Protein AF-A0A534CYU9-F1 (afdb_monomer_lite)

Secondary structure (DSSP, 8-state):
-------------SHHHHHHHHHHHHHHHHHHHHHHHHHHHHHHHHHHHHHHHHHHHHHHHHSPPEETTEE---HHHHHHHHHHHHHHHHHHHTS--TT--HHHHHHHHHHHHHHHHHHHIIIII--

pLDDT: mean 85.48, std 16.48, range [41.5, 98.81]

Foldseek 3Di:
DDDDDDDDPDDDDDPVVVVVVVVVVVVVVVVVVVVVVVVVVVLLVVLLVLLVVLVVVCVVLVAADADPNDGDLDPVSLVVSVVCLVVSVVSLVPRDNPPPDPVSVVSSVVSVVVSVVSVCCSPPVSD

Structure (mmCIF, N/CA/C/O backbone):
data_AF-A0A534CYU9-F1
#
_entry.id   AF-A0A534CYU9-F1
#
loop_
_atom_site.group_PDB
_atom_site.id
_atom_site.type_symbol
_atom_site.label_atom_id
_atom_site.label_alt_id
_atom_site.label_comp_id
_atom_site.label_asym_id
_atom_site.label_entity_id
_atom_site.label_seq_id
_atom_site.pdbx_PDB_ins_code
_atom_site.Cartn_x
_atom_site.Cartn_y
_atom_site.Cartn_z
_atom_site.occupancy
_atom_site.B_iso_or_equiv
_atom_site.auth_seq_id
_atom_site.auth_comp_id
_atom_site.auth_asym_id
_atom_site.auth_atom_id
_atom_site.pdbx_PDB_model_num
ATOM 1 N N . MET A 1 1 ? -34.268 22.468 93.116 1.00 41.94 1 MET A N 1
ATOM 2 C CA . MET A 1 1 ? -34.500 21.593 91.949 1.00 41.94 1 MET A CA 1
ATOM 3 C C . MET A 1 1 ? -34.652 22.465 90.710 1.00 41.94 1 MET A C 1
ATOM 5 O O . MET A 1 1 ? -35.728 22.990 90.494 1.00 41.94 1 MET A O 1
ATOM 9 N N . HIS A 1 2 ? -33.583 22.695 89.948 1.00 41.50 2 HIS A N 1
ATOM 10 C CA . HIS A 1 2 ? -33.646 23.367 88.644 1.00 41.50 2 HIS A CA 1
ATOM 11 C C . HIS A 1 2 ? -32.638 22.670 87.728 1.00 41.50 2 HIS A C 1
ATOM 13 O O . HIS A 1 2 ? -31.436 22.769 87.954 1.00 41.50 2 HIS A O 1
ATOM 19 N N . ALA A 1 3 ? -33.130 21.910 86.750 1.00 44.09 3 ALA A N 1
ATOM 20 C CA . ALA A 1 3 ? -32.306 21.261 85.737 1.00 44.09 3 ALA A CA 1
ATOM 21 C C . ALA A 1 3 ? -32.478 22.014 84.412 1.00 44.09 3 ALA A C 1
ATOM 23 O O . ALA A 1 3 ? -33.581 22.114 83.878 1.00 44.09 3 ALA A O 1
ATOM 24 N N . SER A 1 4 ? -31.381 22.583 83.920 1.00 50.81 4 SER A N 1
ATOM 25 C CA . SER A 1 4 ? -31.314 23.372 82.691 1.00 50.81 4 SER A CA 1
ATOM 26 C C . SER A 1 4 ? -31.372 22.478 81.450 1.00 50.81 4 SER A C 1
ATOM 28 O O . SER A 1 4 ? -30.553 21.576 81.287 1.00 50.81 4 SER A O 1
ATOM 30 N N . VAL A 1 5 ? -32.296 22.768 80.534 1.00 53.94 5 VAL A N 1
ATOM 31 C CA . VAL A 1 5 ? -32.349 22.157 79.199 1.00 53.94 5 VAL A CA 1
ATOM 32 C C . VAL A 1 5 ? -31.321 22.853 78.305 1.00 53.94 5 VAL A C 1
ATOM 34 O O . VAL A 1 5 ? -31.506 24.000 77.905 1.00 53.94 5 VAL A O 1
ATOM 37 N N . ARG A 1 6 ? -30.213 22.171 77.997 1.00 56.16 6 ARG A N 1
ATOM 38 C CA . ARG A 1 6 ? -29.203 22.636 77.034 1.00 56.16 6 ARG A CA 1
ATOM 39 C C . ARG A 1 6 ? -29.492 22.004 75.671 1.00 56.16 6 ARG A C 1
ATOM 41 O O . ARG A 1 6 ? -29.200 20.833 75.452 1.00 56.16 6 ARG A O 1
ATOM 48 N N . VAL A 1 7 ? -30.085 22.785 74.769 1.00 53.47 7 VAL A N 1
ATOM 49 C CA . VAL A 1 7 ? -30.361 22.399 73.377 1.00 53.47 7 VAL A CA 1
ATOM 50 C C . VAL A 1 7 ? -29.041 22.233 72.619 1.00 53.47 7 VAL A C 1
ATOM 52 O O . VAL A 1 7 ? -28.266 23.175 72.463 1.00 53.47 7 VAL A O 1
ATOM 55 N N . LEU A 1 8 ? -28.787 21.007 72.169 1.00 46.91 8 LEU A N 1
ATOM 56 C CA . LEU A 1 8 ? -27.652 20.616 71.342 1.00 46.91 8 LEU A CA 1
ATOM 57 C C . LEU A 1 8 ? -27.981 20.940 69.872 1.00 46.91 8 LEU A C 1
ATOM 59 O O . L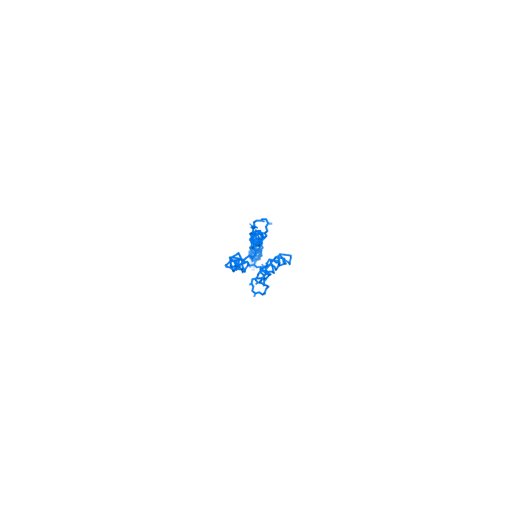EU A 1 8 ? -28.687 20.184 69.208 1.00 46.91 8 LEU A O 1
ATOM 63 N N . LEU A 1 9 ? -27.485 22.062 69.347 1.00 47.84 9 LEU A N 1
ATOM 64 C CA . LEU A 1 9 ? -27.477 22.315 67.902 1.00 47.84 9 LEU A CA 1
ATOM 65 C C . LEU A 1 9 ? -26.395 21.432 67.265 1.00 47.84 9 LEU A C 1
ATOM 67 O O . LEU A 1 9 ? -25.224 21.801 67.211 1.00 47.84 9 LEU A O 1
ATOM 71 N N . HIS A 1 10 ? -26.779 20.231 66.828 1.00 49.00 10 HIS A N 1
ATOM 72 C CA . HIS A 1 10 ? -25.910 19.362 66.041 1.00 49.00 10 HIS A CA 1
ATOM 73 C C . HIS A 1 10 ? -25.914 19.799 64.570 1.00 49.00 10 HIS A C 1
ATOM 75 O O . HIS A 1 10 ? -26.952 20.070 63.965 1.00 49.00 10 HIS A O 1
ATOM 81 N N . THR A 1 11 ? -24.717 19.882 64.010 1.00 54.53 11 THR A N 1
ATOM 82 C CA . THR A 1 11 ? -24.382 20.415 62.695 1.00 54.53 11 THR A CA 1
ATOM 83 C C . THR A 1 11 ? -24.796 19.447 61.575 1.00 54.53 11 THR A C 1
ATOM 85 O O . THR A 1 11 ? -24.372 18.295 61.531 1.00 54.53 11 THR A O 1
ATOM 88 N N . ARG A 1 12 ? -25.610 19.896 60.608 1.00 53.56 12 ARG A N 1
ATOM 89 C CA . ARG A 1 12 ? -25.855 19.172 59.342 1.00 53.56 12 ARG A CA 1
ATOM 90 C C . ARG A 1 12 ? -25.009 19.794 58.226 1.00 53.56 12 ARG A C 1
ATOM 92 O O . ARG A 1 12 ? -25.487 20.673 57.520 1.00 53.56 12 ARG A O 1
ATOM 99 N N . SER A 1 13 ? -23.759 19.361 58.043 1.00 56.19 13 SER A N 1
ATOM 100 C CA . SER A 1 13 ? -22.948 19.814 56.889 1.00 56.19 13 SER A CA 1
ATOM 101 C C . SER A 1 13 ? -21.894 18.824 56.363 1.00 56.19 13 SER A C 1
ATOM 103 O O . SER A 1 13 ? -21.006 19.224 55.616 1.00 56.19 13 SER A O 1
ATOM 105 N N . SER A 1 14 ? -21.976 17.526 56.680 1.00 55.44 14 SER A N 1
ATOM 106 C CA . SER A 1 14 ? -20.929 16.561 56.277 1.00 55.44 14 SER A CA 1
ATOM 107 C C . SER A 1 14 ? -21.219 15.789 54.970 1.00 55.44 14 SER A C 1
ATOM 109 O O . SER A 1 14 ? -20.306 15.392 54.247 1.00 55.44 14 SER A O 1
ATOM 111 N N . THR A 1 15 ? -22.486 15.619 54.582 1.00 53.38 15 THR A N 1
ATOM 112 C CA . THR A 1 15 ? -22.890 14.740 53.463 1.00 53.38 15 THR A CA 1
ATOM 113 C C . THR A 1 15 ? -22.649 15.312 52.056 1.00 53.38 15 THR A C 1
ATOM 115 O O . THR A 1 15 ? -22.425 14.542 51.122 1.00 53.38 15 THR A O 1
ATOM 118 N N . SER A 1 16 ? -22.618 16.638 51.871 1.00 57.06 16 SER A N 1
ATOM 119 C CA . SER A 1 16 ? -22.461 17.258 50.537 1.00 57.06 16 SER A CA 1
ATOM 120 C C . SER A 1 16 ? -21.034 17.164 49.973 1.00 57.06 16 SER A C 1
ATOM 122 O O . SER A 1 16 ? -20.842 17.088 48.759 1.00 57.06 16 SER A O 1
ATOM 124 N N . SER A 1 17 ? -20.022 17.115 50.845 1.00 60.16 17 SER A N 1
ATOM 125 C CA . SER A 1 17 ? -18.600 17.043 50.476 1.00 60.16 17 SER A CA 1
ATOM 126 C C . SER A 1 17 ? -18.232 15.699 49.836 1.00 60.16 17 SER A C 1
ATOM 128 O O . SER A 1 17 ? -17.525 15.659 48.828 1.00 60.16 17 SER A O 1
ATOM 130 N N . ILE A 1 18 ? -18.737 14.595 50.390 1.00 59.44 18 ILE A N 1
ATOM 131 C CA . ILE A 1 18 ? -18.389 13.234 49.957 1.00 59.44 18 ILE A CA 1
ATOM 132 C C . ILE A 1 18 ? -19.074 12.901 48.626 1.00 59.44 18 ILE A C 1
ATOM 134 O O . ILE A 1 18 ? -18.411 12.435 47.700 1.00 59.44 18 ILE A O 1
ATOM 138 N N . ALA A 1 19 ? -20.364 13.230 48.488 1.00 56.62 19 ALA A N 1
ATOM 139 C CA . ALA A 1 19 ? -21.109 13.049 47.241 1.00 56.62 19 ALA A CA 1
ATOM 140 C C . ALA A 1 19 ? -20.489 13.851 46.083 1.00 56.62 19 ALA A C 1
ATOM 142 O O . ALA A 1 19 ? -20.272 13.314 45.001 1.00 56.62 19 ALA A O 1
ATOM 143 N N . ARG A 1 20 ? -20.092 15.108 46.326 1.00 58.09 20 ARG A N 1
ATOM 144 C CA . ARG A 1 20 ? -19.431 15.960 45.325 1.00 58.09 20 ARG A CA 1
ATOM 145 C C . ARG A 1 20 ? -18.051 15.428 44.915 1.00 58.09 20 ARG A C 1
ATOM 147 O O . ARG A 1 20 ? -17.719 15.468 43.735 1.00 58.09 20 ARG A O 1
ATOM 154 N N . ARG A 1 21 ? -17.262 14.878 45.847 1.00 59.75 21 ARG A N 1
ATOM 155 C CA . ARG A 1 21 ? -15.963 14.237 45.545 1.00 59.75 21 ARG A CA 1
ATOM 156 C C . ARG A 1 21 ? -16.119 12.929 44.765 1.00 59.75 21 ARG A C 1
ATOM 158 O O . ARG A 1 21 ? -15.301 12.656 43.893 1.00 59.75 21 ARG A O 1
ATOM 165 N N . LEU A 1 22 ? -17.157 12.141 45.048 1.00 60.91 22 LEU A N 1
ATOM 166 C CA . LEU A 1 22 ? -17.463 10.904 44.320 1.00 60.91 22 LEU A CA 1
ATOM 167 C C . LEU A 1 22 ? -17.966 11.186 42.901 1.00 60.91 22 LEU A C 1
ATOM 169 O O . LEU A 1 22 ? -17.476 10.565 41.962 1.00 60.91 22 LEU A O 1
ATOM 173 N N . ILE A 1 23 ? -18.843 12.179 42.733 1.00 62.50 23 ILE A N 1
ATOM 174 C CA . ILE A 1 23 ? -19.322 12.634 41.421 1.00 62.50 23 ILE A CA 1
ATOM 175 C C . ILE A 1 23 ? -18.148 13.170 40.588 1.00 62.50 23 ILE A C 1
ATOM 177 O O . ILE A 1 23 ? -17.925 12.706 39.476 1.00 62.50 23 ILE A O 1
ATOM 181 N N . LEU A 1 24 ? -17.316 14.065 41.133 1.00 66.25 24 LEU A N 1
ATOM 182 C CA . LEU A 1 24 ? -16.150 14.596 40.408 1.00 66.25 24 LEU A CA 1
ATOM 183 C C . LEU A 1 24 ? -15.143 13.498 40.026 1.00 66.25 24 LEU A C 1
ATOM 185 O O . LEU A 1 24 ? -14.553 13.541 38.949 1.00 66.25 24 LEU A O 1
ATOM 189 N N . ARG A 1 25 ? -14.956 12.490 40.886 1.00 70.25 25 ARG A N 1
ATOM 190 C CA . ARG A 1 25 ? -14.061 11.357 40.622 1.00 70.25 25 ARG A CA 1
ATOM 191 C C . ARG A 1 25 ? -14.621 10.420 39.548 1.00 70.25 25 ARG A C 1
ATOM 193 O O . ARG A 1 25 ? -13.848 10.004 38.692 1.00 70.25 25 ARG A O 1
ATOM 200 N N . GLN A 1 26 ? -15.932 10.162 39.549 1.00 71.75 26 GLN A N 1
ATOM 201 C CA . GLN A 1 26 ? -16.620 9.395 38.503 1.00 71.75 26 GLN A CA 1
ATOM 202 C C . GLN A 1 26 ? -16.557 10.089 37.139 1.00 71.75 26 GLN A C 1
ATOM 204 O O . GLN A 1 26 ? -16.214 9.451 36.143 1.00 71.75 26 GLN A O 1
ATOM 209 N N . TRP A 1 27 ? -16.807 11.399 37.096 1.00 80.38 27 TRP A N 1
ATOM 210 C CA . TRP A 1 27 ? -16.695 12.192 35.871 1.00 80.38 27 TRP A CA 1
ATOM 211 C C . TRP A 1 27 ? -15.266 12.194 35.324 1.00 80.38 27 TRP A C 1
ATOM 213 O O . TRP A 1 27 ? -15.068 12.054 34.122 1.00 80.38 27 TRP A O 1
ATOM 223 N N . ARG A 1 28 ? -14.253 12.261 36.195 1.00 85.62 28 ARG A N 1
ATOM 224 C CA . ARG A 1 28 ? -12.846 12.232 35.776 1.00 85.62 28 ARG A CA 1
ATOM 225 C C . ARG A 1 28 ? -12.446 10.899 35.137 1.00 85.62 28 ARG A C 1
ATOM 227 O O . ARG A 1 28 ? -11.737 10.901 34.137 1.00 85.62 28 ARG A O 1
ATOM 234 N N . THR A 1 29 ? -12.909 9.771 35.677 1.00 83.94 29 THR A N 1
ATOM 235 C CA . THR A 1 29 ? -12.696 8.454 35.052 1.00 83.94 29 THR A CA 1
ATOM 236 C C . THR A 1 29 ? -13.437 8.319 33.727 1.00 83.94 29 THR A C 1
ATOM 238 O O . THR A 1 29 ? -12.842 7.855 32.762 1.00 83.94 29 THR A O 1
ATOM 241 N N . LEU A 1 30 ? -14.692 8.773 33.645 1.00 88.06 30 LEU A N 1
ATOM 242 C CA . LEU A 1 30 ? -15.467 8.730 32.402 1.00 88.06 30 LEU A CA 1
ATOM 243 C C . LEU A 1 30 ? -14.786 9.542 31.287 1.00 88.06 30 LEU A C 1
ATOM 245 O O . LEU A 1 30 ? -14.619 9.051 30.174 1.00 88.06 30 LEU A O 1
ATOM 249 N N . MET A 1 31 ? -14.332 10.757 31.608 1.00 92.19 31 MET A N 1
ATOM 250 C CA . MET A 1 31 ? -13.612 11.614 30.663 1.00 92.19 31 MET A CA 1
ATOM 251 C C . MET A 1 31 ? -12.276 11.002 30.217 1.00 92.19 31 MET A C 1
ATOM 253 O O . MET A 1 31 ? -11.902 11.164 29.061 1.00 92.19 31 MET A O 1
ATOM 257 N N . MET A 1 32 ? -11.581 10.255 31.086 1.00 92.19 32 MET A N 1
ATOM 258 C CA . MET A 1 32 ? -10.356 9.532 30.713 1.00 92.19 32 MET A CA 1
ATOM 259 C C . MET A 1 32 ? -10.634 8.450 29.659 1.00 92.19 32 MET A C 1
ATOM 261 O O . MET A 1 32 ? -9.941 8.392 28.647 1.00 92.19 32 MET A O 1
ATOM 265 N N . PHE A 1 33 ? -11.661 7.616 29.862 1.00 89.25 33 PHE A N 1
ATOM 266 C CA . PHE A 1 33 ? -12.031 6.580 28.889 1.00 89.25 33 PHE A CA 1
ATOM 267 C C . PHE A 1 33 ? -12.468 7.180 27.550 1.00 89.25 33 PHE A C 1
ATOM 269 O O . PHE A 1 33 ? -12.067 6.684 26.498 1.00 89.25 33 PHE A O 1
ATOM 276 N N . LEU A 1 34 ? -13.231 8.277 27.583 1.00 91.12 34 LEU A N 1
ATOM 277 C CA . LEU A 1 34 ? -13.643 8.984 26.373 1.00 91.12 34 LEU A CA 1
ATOM 278 C C . LEU A 1 34 ? -12.441 9.566 25.608 1.00 91.12 34 LEU A C 1
ATOM 280 O O . LEU A 1 34 ? -12.372 9.426 24.390 1.00 91.12 34 LEU A O 1
ATOM 284 N N . ALA A 1 35 ? -11.480 10.173 26.311 1.00 89.19 35 ALA A N 1
ATOM 285 C CA . ALA A 1 35 ? -10.277 10.735 25.696 1.00 89.19 35 ALA A CA 1
ATOM 286 C C . ALA A 1 35 ? -9.411 9.659 25.018 1.00 89.19 35 ALA A C 1
ATOM 288 O O . ALA A 1 35 ? -8.933 9.870 23.905 1.00 89.19 35 ALA A O 1
ATOM 289 N N . VAL A 1 36 ? -9.253 8.492 25.652 1.00 88.94 36 VAL A N 1
ATOM 290 C CA . VAL A 1 36 ? -8.518 7.356 25.071 1.00 88.94 36 VAL A CA 1
ATOM 291 C C . VAL A 1 36 ? -9.232 6.821 23.827 1.00 88.94 36 VAL A C 1
ATOM 293 O O . VAL A 1 36 ? -8.601 6.664 22.785 1.00 88.94 36 VAL A O 1
ATOM 296 N N . ALA A 1 37 ? -10.550 6.604 23.894 1.00 84.62 37 ALA A N 1
ATOM 297 C CA . ALA A 1 37 ? -11.331 6.142 22.745 1.00 84.62 37 ALA A CA 1
ATOM 298 C C . ALA A 1 37 ? -11.251 7.114 21.553 1.00 84.62 37 ALA A C 1
ATOM 300 O O . ALA A 1 37 ? -11.088 6.681 20.413 1.00 84.62 37 ALA A O 1
ATOM 301 N N . TYR A 1 38 ? -11.302 8.424 21.814 1.00 85.31 38 TYR A N 1
ATOM 302 C CA . TYR A 1 38 ? -11.139 9.446 20.781 1.00 85.31 38 TYR A CA 1
ATOM 303 C C . TYR A 1 38 ? -9.739 9.425 20.154 1.00 85.31 38 TYR A C 1
ATOM 305 O O . TYR A 1 38 ? -9.622 9.451 18.931 1.00 85.31 38 TYR A O 1
ATOM 313 N N . ALA A 1 39 ? -8.681 9.333 20.967 1.00 83.94 39 ALA A N 1
ATOM 314 C CA . ALA A 1 39 ? -7.309 9.260 20.467 1.00 83.94 39 ALA A CA 1
ATOM 315 C C . ALA A 1 39 ? -7.091 8.033 19.565 1.00 83.94 39 ALA A C 1
ATOM 317 O O . ALA A 1 39 ? -6.471 8.153 18.510 1.00 83.94 39 ALA A O 1
ATOM 318 N N . HIS A 1 40 ? -7.660 6.878 19.931 1.00 80.75 40 HIS A N 1
ATOM 319 C CA . HIS A 1 40 ? -7.626 5.682 19.087 1.00 80.75 40 HIS A CA 1
ATOM 320 C C . HIS A 1 40 ? -8.350 5.885 17.751 1.00 80.75 40 HIS A C 1
ATOM 322 O O . HIS A 1 40 ? -7.792 5.562 16.705 1.00 80.75 40 HIS A O 1
ATOM 328 N N . ALA A 1 41 ? -9.562 6.449 17.763 1.00 78.38 41 ALA A N 1
ATOM 329 C CA . ALA A 1 41 ? -10.315 6.705 16.536 1.00 78.38 41 ALA A CA 1
ATOM 330 C C . ALA A 1 41 ? -9.612 7.719 15.613 1.00 78.38 41 ALA A C 1
ATOM 332 O O . ALA A 1 41 ? -9.590 7.540 14.396 1.00 78.38 41 ALA A O 1
ATOM 333 N N . ALA A 1 42 ? -9.004 8.762 16.185 1.00 77.50 42 ALA A N 1
ATOM 334 C CA . ALA A 1 42 ? -8.238 9.752 15.435 1.00 77.50 42 ALA A CA 1
ATOM 335 C C . ALA A 1 42 ? -6.963 9.154 14.812 1.00 77.50 42 ALA A C 1
ATOM 337 O O . ALA A 1 42 ? -6.655 9.456 13.660 1.00 77.50 42 ALA A O 1
ATOM 338 N N . GLY A 1 43 ? -6.257 8.279 15.540 1.00 79.94 43 GLY A N 1
ATOM 339 C CA . GLY A 1 43 ? -5.109 7.534 15.013 1.00 79.94 43 GLY A CA 1
ATOM 340 C C . GLY A 1 43 ? -5.494 6.640 13.833 1.00 79.94 43 GLY A C 1
ATOM 341 O O . GLY A 1 43 ? -4.917 6.767 12.757 1.00 79.94 43 GLY A O 1
ATOM 342 N N . ALA A 1 44 ? -6.553 5.838 13.985 1.00 76.31 44 ALA A N 1
ATOM 343 C CA . ALA A 1 44 ? -7.061 4.984 12.909 1.00 76.31 44 ALA A CA 1
ATOM 344 C C . ALA A 1 44 ? -7.439 5.784 11.645 1.00 76.31 44 ALA A C 1
ATOM 346 O O . ALA A 1 44 ? -7.134 5.365 10.531 1.00 76.31 44 ALA A O 1
ATOM 347 N N . ALA A 1 45 ? -8.054 6.963 11.799 1.00 77.06 45 ALA A N 1
ATOM 348 C CA . ALA A 1 45 ? -8.380 7.832 10.667 1.00 77.06 45 ALA A CA 1
ATOM 349 C C . ALA A 1 45 ? -7.128 8.376 9.948 1.00 77.06 45 ALA A C 1
ATOM 351 O O . ALA A 1 45 ? -7.115 8.457 8.717 1.00 77.06 45 ALA A O 1
ATOM 352 N N . ASN A 1 46 ? -6.076 8.728 10.695 1.00 86.81 46 ASN A N 1
ATOM 353 C CA . ASN A 1 46 ? -4.802 9.174 10.126 1.00 86.81 46 ASN A CA 1
ATOM 354 C C . ASN A 1 46 ? -4.100 8.055 9.337 1.00 86.81 46 ASN A C 1
ATOM 356 O O . ASN A 1 46 ? -3.609 8.280 8.226 1.00 86.81 46 ASN A O 1
ATOM 360 N N . ASP A 1 47 ? -4.097 6.840 9.881 1.00 89.69 47 ASP A N 1
ATOM 361 C CA . ASP A 1 47 ? -3.441 5.694 9.251 1.00 89.69 47 ASP A CA 1
ATOM 362 C C . ASP A 1 47 ? -4.211 5.227 8.014 1.00 89.69 47 ASP A C 1
ATOM 364 O O . ASP A 1 47 ? -3.607 4.937 6.980 1.00 89.69 47 ASP A O 1
ATOM 368 N N . TYR A 1 48 ? -5.546 5.275 8.047 1.00 95.94 48 TYR A N 1
ATOM 369 C CA . TYR A 1 48 ? -6.357 5.006 6.862 1.00 95.94 48 TYR A CA 1
ATOM 370 C C . TYR A 1 48 ? -6.116 6.039 5.748 1.00 95.94 48 TYR A C 1
ATOM 372 O O . TYR A 1 48 ? -5.960 5.677 4.583 1.00 95.94 48 TYR A O 1
ATOM 380 N N . GLY A 1 49 ? -5.985 7.327 6.084 1.00 96.81 49 GLY A N 1
ATOM 381 C CA . GLY A 1 49 ? -5.572 8.344 5.110 1.00 96.81 49 GLY A CA 1
ATOM 382 C C . GLY A 1 49 ? -4.190 8.068 4.498 1.00 96.81 49 GLY A C 1
ATOM 383 O O . GLY A 1 49 ? -3.954 8.372 3.325 1.00 96.81 49 GLY A O 1
ATOM 384 N N . SER A 1 50 ? -3.287 7.454 5.263 1.00 97.69 50 SER A N 1
ATOM 385 C CA . SER A 1 50 ? -1.972 7.026 4.776 1.00 97.69 50 SER A CA 1
ATOM 386 C C . SER A 1 50 ? -2.065 5.813 3.845 1.00 97.69 50 SER A C 1
ATOM 388 O O . SER A 1 50 ? -1.372 5.799 2.827 1.00 97.69 50 SER A O 1
ATOM 390 N N . LEU A 1 51 ? -2.978 4.866 4.105 1.00 98.44 51 LEU A N 1
ATOM 391 C CA . LEU A 1 51 ? -3.289 3.780 3.166 1.00 98.44 51 LEU A CA 1
ATOM 392 C C . LEU A 1 51 ? -3.792 4.315 1.825 1.00 98.44 51 LEU A C 1
ATOM 394 O O . LEU A 1 51 ? -3.315 3.878 0.784 1.00 98.44 51 LEU A O 1
ATOM 398 N N . LEU A 1 52 ? -4.726 5.271 1.829 1.00 98.25 52 LEU A N 1
ATOM 399 C CA . LEU A 1 52 ? -5.271 5.827 0.584 1.00 98.25 52 LEU A CA 1
ATOM 400 C C . LEU A 1 52 ? -4.186 6.491 -0.270 1.00 98.25 52 LEU A C 1
ATOM 402 O O . LEU A 1 52 ? -4.172 6.339 -1.491 1.00 98.25 52 LEU A O 1
ATOM 406 N N . ARG A 1 53 ? -3.250 7.194 0.374 1.00 98.44 53 ARG A N 1
ATOM 407 C CA . ARG A 1 53 ? -2.096 7.789 -0.306 1.00 98.44 53 ARG A CA 1
ATOM 408 C C . ARG A 1 53 ? -1.169 6.716 -0.875 1.00 98.44 53 ARG A C 1
ATOM 410 O O . ARG A 1 53 ? -0.798 6.792 -2.041 1.00 98.44 53 ARG A O 1
ATOM 417 N N . LEU A 1 54 ? -0.853 5.693 -0.078 1.00 98.50 54 LEU A N 1
ATOM 418 C CA . LEU A 1 54 ? -0.052 4.552 -0.518 1.00 98.50 54 LEU A CA 1
ATOM 419 C C . LEU A 1 54 ? -0.696 3.848 -1.719 1.00 98.50 54 LEU A C 1
ATOM 421 O O . LEU A 1 54 ? 0.005 3.529 -2.670 1.00 98.50 54 LEU A O 1
ATOM 425 N N . ALA A 1 55 ? -2.015 3.652 -1.703 1.00 98.31 55 ALA A N 1
ATOM 426 C CA . ALA A 1 55 ? -2.759 3.040 -2.798 1.00 98.31 55 ALA A CA 1
ATOM 427 C C . ALA A 1 55 ? -2.678 3.873 -4.087 1.00 98.31 55 ALA A C 1
ATOM 429 O O . ALA A 1 55 ? -2.461 3.321 -5.161 1.00 98.31 55 ALA A O 1
ATOM 430 N N . GLN A 1 56 ? -2.807 5.200 -4.003 1.00 98.38 56 GLN A N 1
ATOM 431 C CA . GLN A 1 56 ? -2.664 6.085 -5.167 1.00 98.38 56 GLN A CA 1
ATOM 432 C C . GLN A 1 56 ? -1.261 6.010 -5.775 1.00 98.38 56 GLN A C 1
ATOM 434 O O . GLN A 1 56 ? -1.115 5.867 -6.988 1.00 98.38 56 GLN A O 1
ATOM 439 N N . GLU A 1 57 ? -0.232 6.069 -4.932 1.00 98.38 57 GLU A N 1
ATOM 440 C CA . GLU A 1 57 ? 1.159 5.937 -5.368 1.00 98.38 57 GLU A CA 1
ATOM 441 C C . GLU A 1 57 ? 1.438 4.544 -5.941 1.00 98.38 57 GLU A C 1
ATOM 443 O O . GLU A 1 57 ? 2.089 4.425 -6.977 1.00 98.38 57 GLU A O 1
ATOM 448 N N . TRP A 1 58 ? 0.875 3.500 -5.327 1.00 98.31 58 TRP A N 1
ATOM 449 C CA . TRP A 1 58 ? 0.951 2.130 -5.817 1.00 98.31 58 TRP A CA 1
ATOM 450 C C . TRP A 1 58 ? 0.332 1.991 -7.208 1.00 98.31 58 TRP A C 1
ATOM 452 O O . TRP A 1 58 ? 0.973 1.424 -8.079 1.00 98.31 58 TRP A O 1
ATOM 462 N N . ARG A 1 59 ? -0.848 2.565 -7.479 1.00 97.31 59 ARG A N 1
ATOM 463 C CA . ARG A 1 59 ? -1.461 2.504 -8.821 1.00 97.31 59 ARG A CA 1
ATOM 464 C C . ARG A 1 59 ? -0.656 3.239 -9.887 1.00 97.31 59 ARG A C 1
ATOM 466 O O . ARG A 1 59 ? -0.680 2.822 -11.038 1.00 97.31 59 ARG A O 1
ATOM 473 N N . ALA A 1 60 ? 0.062 4.301 -9.529 1.00 96.25 60 ALA A N 1
ATOM 474 C CA . ALA A 1 60 ? 0.997 4.945 -10.450 1.00 96.25 60 ALA A CA 1
ATOM 475 C C . ALA A 1 60 ? 2.253 4.086 -10.668 1.00 96.25 60 ALA A C 1
ATOM 477 O O . ALA A 1 60 ? 2.738 3.973 -11.792 1.00 96.25 60 ALA A O 1
ATOM 478 N N . PHE A 1 61 ? 2.766 3.467 -9.602 1.00 96.62 61 PHE A N 1
ATOM 479 C CA . PHE A 1 61 ? 3.939 2.605 -9.658 1.00 96.62 61 PHE A CA 1
ATOM 480 C C . PHE A 1 61 ? 3.675 1.280 -10.363 1.00 96.62 61 PHE A C 1
ATOM 482 O O . PHE A 1 61 ? 4.557 0.823 -11.066 1.00 96.62 61 PHE A O 1
ATOM 489 N N . GLU A 1 62 ? 2.526 0.640 -10.188 1.00 94.31 62 GLU A N 1
ATOM 490 C CA . GLU A 1 62 ? 2.230 -0.686 -10.738 1.00 94.31 62 GLU A CA 1
ATOM 491 C C . GLU A 1 62 ? 2.189 -0.658 -12.272 1.00 94.31 62 GLU A C 1
ATOM 493 O O . GLU A 1 62 ? 2.658 -1.599 -12.914 1.00 94.31 62 GLU A O 1
ATOM 498 N N . GLN A 1 63 ? 1.752 0.458 -12.872 1.00 92.06 63 GLN A N 1
ATOM 499 C CA . GLN A 1 63 ? 1.702 0.572 -14.326 1.00 92.06 63 GLN A CA 1
ATOM 500 C C . GLN A 1 63 ? 3.070 0.303 -14.975 1.00 92.06 63 GLN A C 1
ATOM 502 O O . GLN A 1 63 ? 4.107 0.801 -14.511 1.00 92.06 63 GLN A O 1
ATOM 507 N N . PRO A 1 64 ? 3.109 -0.497 -16.052 1.00 88.81 64 PRO A N 1
ATOM 508 C CA . PRO A 1 64 ? 4.342 -0.752 -16.774 1.00 88.81 64 PRO A CA 1
ATOM 509 C C . PRO A 1 64 ? 4.829 0.532 -17.450 1.00 88.81 64 PRO A C 1
ATOM 511 O O . PRO A 1 64 ? 4.039 1.371 -17.888 1.00 88.81 64 PRO A O 1
ATOM 514 N N . VAL A 1 65 ? 6.149 0.673 -17.564 1.00 88.12 65 VAL A N 1
ATOM 515 C CA . VAL A 1 65 ? 6.731 1.717 -18.413 1.00 88.12 65 VAL A CA 1
ATOM 516 C C . VAL A 1 65 ? 6.313 1.428 -19.853 1.00 88.12 65 VAL A C 1
ATOM 518 O O . VAL A 1 65 ? 6.354 0.284 -20.289 1.00 88.12 65 VAL A O 1
ATOM 521 N N . MET A 1 66 ? 5.892 2.450 -20.595 1.00 91.38 66 MET A N 1
ATOM 522 C CA . MET A 1 66 ? 5.535 2.291 -22.004 1.00 91.38 66 MET A CA 1
ATOM 523 C C . MET A 1 66 ? 6.762 2.528 -22.886 1.00 91.38 66 MET A C 1
ATOM 525 O O . MET A 1 66 ? 7.374 3.594 -22.828 1.00 91.38 66 MET A O 1
ATOM 529 N N . SER A 1 67 ? 7.082 1.566 -23.748 1.00 90.06 67 SER A N 1
ATOM 530 C CA . SER A 1 67 ? 8.117 1.659 -24.779 1.00 90.06 67 SER A CA 1
ATOM 531 C C . SER A 1 67 ? 7.479 1.404 -26.141 1.00 90.06 67 SER A C 1
ATOM 533 O O . SER A 1 67 ? 6.839 0.378 -26.349 1.00 90.06 67 SER A O 1
ATOM 535 N N . HIS A 1 68 ? 7.597 2.354 -27.075 1.00 90.50 68 HIS A N 1
ATOM 536 C CA . HIS A 1 68 ? 6.984 2.253 -28.411 1.00 90.50 68 HIS A CA 1
ATOM 537 C C . HIS A 1 68 ? 5.488 1.871 -28.374 1.00 90.50 68 HIS A C 1
ATOM 539 O O . HIS A 1 68 ? 5.038 0.981 -29.093 1.00 90.50 68 HIS A O 1
ATOM 545 N N . CYS A 1 69 ? 4.718 2.527 -27.497 1.00 92.38 69 CYS A N 1
ATOM 546 C CA . CYS A 1 69 ? 3.289 2.262 -27.272 1.00 92.38 69 CYS A CA 1
ATOM 547 C C . CYS A 1 69 ? 2.952 0.842 -26.769 1.00 92.38 69 CYS A C 1
ATOM 549 O O . CYS A 1 69 ? 1.786 0.459 -26.792 1.00 92.38 69 CYS A O 1
ATOM 551 N N . THR A 1 70 ? 3.942 0.085 -26.290 1.00 92.44 70 THR A N 1
ATOM 552 C CA . THR A 1 70 ? 3.767 -1.249 -25.704 1.00 92.44 70 THR A CA 1
ATOM 553 C C . THR A 1 70 ? 4.295 -1.254 -24.266 1.00 92.44 70 THR A C 1
ATOM 555 O O . THR A 1 70 ? 5.320 -0.622 -24.001 1.00 92.44 70 THR A O 1
ATOM 558 N N . PRO A 1 71 ? 3.633 -1.942 -23.322 1.00 91.81 71 PRO A N 1
ATOM 559 C CA . PRO A 1 71 ? 4.195 -2.198 -22.001 1.00 91.81 71 PRO A CA 1
ATOM 560 C C . PRO A 1 71 ? 5.583 -2.851 -22.068 1.00 91.81 71 PRO A C 1
ATOM 562 O O . PRO A 1 71 ? 5.758 -3.880 -22.720 1.00 91.81 71 PRO A O 1
ATOM 565 N N . ASP A 1 72 ? 6.562 -2.264 -21.386 1.00 92.88 72 ASP A N 1
ATOM 566 C CA . ASP A 1 72 ? 7.907 -2.812 -21.247 1.00 92.88 72 ASP A CA 1
ATOM 567 C C . ASP A 1 72 ? 7.975 -3.750 -20.036 1.00 92.88 72 ASP A C 1
ATOM 569 O O . ASP A 1 72 ? 8.087 -3.317 -18.885 1.00 92.88 72 ASP A O 1
ATOM 573 N N . TYR A 1 73 ? 7.897 -5.048 -20.323 1.00 91.12 73 TYR A N 1
ATOM 574 C CA . TYR A 1 73 ? 8.131 -6.133 -19.368 1.00 91.12 73 TYR A CA 1
ATOM 575 C C . TYR A 1 73 ? 9.542 -6.725 -19.491 1.00 91.12 73 TYR A C 1
ATOM 577 O O . TYR A 1 73 ? 9.809 -7.816 -19.001 1.00 91.12 73 TYR A O 1
ATOM 585 N N . GLY A 1 74 ? 10.472 -6.020 -20.142 1.00 91.31 74 GLY A N 1
ATOM 586 C CA . GLY A 1 74 ? 11.844 -6.479 -20.292 1.00 91.31 74 GLY A CA 1
ATOM 587 C C . GLY A 1 74 ? 12.556 -6.677 -18.951 1.00 91.31 74 GLY A C 1
ATOM 588 O O . GLY A 1 74 ? 12.212 -6.076 -17.932 1.00 91.31 74 GLY A O 1
ATOM 589 N N . VAL A 1 75 ? 13.618 -7.486 -18.972 1.00 91.94 75 VAL A N 1
ATOM 590 C CA . VAL A 1 75 ? 14.393 -7.878 -17.778 1.00 91.94 75 VAL A CA 1
ATOM 591 C C . VAL A 1 75 ? 14.809 -6.671 -16.932 1.00 91.94 75 VAL A C 1
ATOM 593 O O . VAL A 1 75 ? 14.670 -6.696 -15.714 1.00 91.94 75 VAL A O 1
ATOM 596 N N . THR A 1 76 ? 15.278 -5.592 -17.563 1.00 93.00 76 THR A N 1
ATOM 597 C CA . THR A 1 76 ? 15.686 -4.370 -16.853 1.00 93.00 76 THR A CA 1
ATOM 598 C C . THR A 1 76 ? 14.505 -3.661 -16.188 1.00 93.00 76 THR A C 1
ATOM 600 O O . THR A 1 76 ? 14.625 -3.230 -15.042 1.00 93.00 76 THR A O 1
ATOM 603 N N . ALA A 1 77 ? 13.360 -3.561 -16.870 1.00 92.50 77 ALA A N 1
ATOM 604 C CA . ALA A 1 77 ? 12.164 -2.926 -16.323 1.00 92.50 77 ALA A CA 1
ATOM 605 C C . ALA A 1 77 ? 11.602 -3.728 -15.138 1.00 92.50 77 ALA A C 1
ATOM 607 O O . ALA A 1 77 ? 11.267 -3.152 -14.102 1.00 92.50 77 ALA A O 1
ATOM 608 N N . MET A 1 78 ? 11.560 -5.058 -15.253 1.00 93.25 78 MET A N 1
ATOM 609 C CA . MET A 1 78 ? 11.102 -5.938 -14.175 1.00 93.25 78 MET A CA 1
ATOM 610 C C . MET A 1 78 ? 12.077 -5.974 -12.994 1.00 93.25 78 MET A C 1
ATOM 612 O O . MET A 1 78 ? 11.635 -5.913 -11.848 1.00 93.25 78 MET A O 1
ATOM 616 N N . ALA A 1 79 ? 13.392 -5.960 -13.233 1.00 9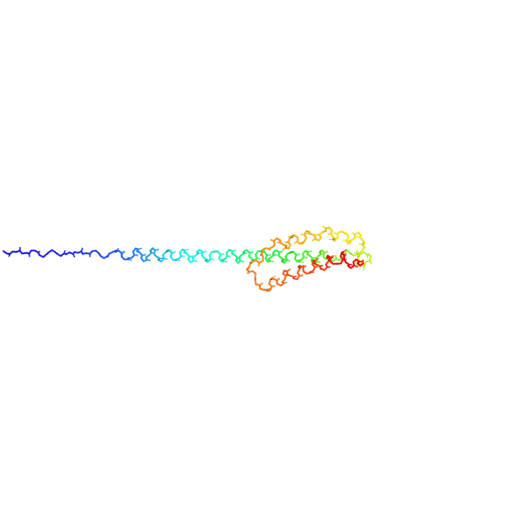3.81 79 ALA A N 1
ATOM 617 C CA . ALA A 1 79 ? 14.381 -5.838 -12.160 1.00 93.81 79 ALA A CA 1
ATOM 618 C C . ALA A 1 79 ? 14.179 -4.545 -11.349 1.00 93.81 79 ALA A C 1
ATOM 620 O O . ALA A 1 79 ? 14.123 -4.593 -10.121 1.00 93.81 79 ALA A O 1
ATOM 621 N N . ALA A 1 80 ? 13.949 -3.411 -12.021 1.00 94.62 80 ALA A N 1
ATOM 622 C CA . ALA A 1 80 ? 13.671 -2.140 -11.350 1.00 94.62 80 ALA A CA 1
ATOM 623 C C . ALA A 1 80 ? 12.370 -2.171 -10.517 1.00 94.62 80 ALA A C 1
ATOM 625 O O . ALA A 1 80 ? 12.313 -1.602 -9.420 1.00 94.62 80 ALA A O 1
ATOM 626 N N . LYS A 1 81 ? 11.321 -2.868 -10.992 1.00 95.25 81 LYS A N 1
ATOM 627 C CA . LYS A 1 81 ? 10.107 -3.116 -10.188 1.00 95.25 81 LYS A CA 1
ATOM 628 C C . LYS A 1 81 ? 10.439 -3.921 -8.931 1.00 95.25 81 LYS A C 1
ATOM 630 O O . LYS A 1 81 ? 9.995 -3.549 -7.845 1.00 95.25 81 LYS A O 1
ATOM 635 N N . GLY A 1 82 ? 11.234 -4.980 -9.076 1.00 95.75 82 GLY A N 1
ATOM 636 C CA . GLY A 1 82 ? 11.655 -5.839 -7.971 1.00 95.75 82 GLY A CA 1
ATOM 637 C C . GLY A 1 82 ? 12.467 -5.112 -6.903 1.00 95.75 82 GLY A C 1
ATOM 638 O O . GLY A 1 82 ? 12.232 -5.328 -5.719 1.00 95.75 82 GLY A O 1
ATOM 639 N N . GLU A 1 83 ? 13.348 -4.191 -7.292 1.00 97.38 83 GLU A N 1
ATOM 640 C CA . GLU A 1 83 ? 14.115 -3.366 -6.345 1.00 97.38 83 GLU A CA 1
ATOM 641 C C . GLU A 1 83 ? 13.223 -2.412 -5.533 1.00 97.38 83 GLU A C 1
ATOM 643 O O . GLU A 1 83 ? 13.514 -2.121 -4.373 1.00 97.38 83 GLU A O 1
ATOM 648 N N . THR A 1 84 ? 12.116 -1.948 -6.119 1.00 97.62 84 THR A N 1
ATOM 649 C CA . THR A 1 84 ? 11.235 -0.944 -5.498 1.00 97.62 84 THR A CA 1
ATOM 650 C C . THR A 1 84 ? 10.117 -1.567 -4.651 1.00 97.62 84 THR A C 1
ATOM 652 O O . THR A 1 84 ? 9.669 -0.972 -3.667 1.00 97.62 84 THR A O 1
ATOM 655 N N . LEU A 1 85 ? 9.652 -2.773 -4.999 1.00 98.19 85 LEU A N 1
ATOM 656 C CA . LEU A 1 85 ? 8.540 -3.452 -4.320 1.00 98.19 85 LEU A CA 1
ATOM 657 C C . LEU A 1 85 ? 8.716 -3.586 -2.786 1.00 98.19 85 LEU A C 1
ATOM 659 O O . LEU A 1 85 ? 7.746 -3.321 -2.064 1.00 98.19 85 LEU A O 1
ATOM 663 N N . PRO A 1 86 ? 9.905 -3.916 -2.237 1.00 98.44 86 PRO A N 1
ATOM 664 C CA . PRO A 1 86 ? 10.107 -3.997 -0.790 1.00 98.44 86 PRO A CA 1
ATOM 665 C C . PRO A 1 86 ? 9.780 -2.698 -0.045 1.00 98.44 86 PRO A C 1
ATOM 667 O O . PRO A 1 86 ? 9.238 -2.748 1.059 1.00 98.44 86 PRO A O 1
ATOM 670 N N . THR A 1 87 ? 10.042 -1.532 -0.645 1.00 98.44 87 THR A N 1
ATOM 671 C CA . THR A 1 87 ? 9.727 -0.231 -0.037 1.00 98.44 87 THR A CA 1
ATOM 672 C C . THR A 1 87 ? 8.220 -0.034 0.118 1.00 98.44 87 THR A C 1
ATOM 674 O O . THR A 1 87 ? 7.764 0.433 1.159 1.00 98.44 87 THR A O 1
ATOM 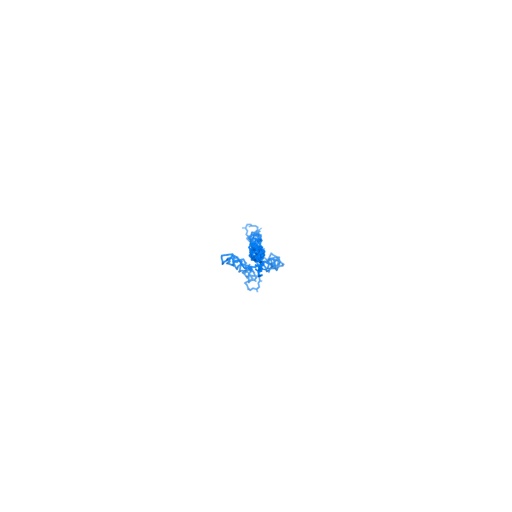677 N N . TYR A 1 88 ? 7.427 -0.423 -0.882 1.00 98.56 88 TYR A N 1
ATOM 678 C CA . TYR A 1 88 ? 5.967 -0.339 -0.805 1.00 98.56 88 TYR A CA 1
ATOM 679 C C . TYR A 1 88 ? 5.387 -1.286 0.251 1.00 98.56 88 TYR A C 1
ATOM 681 O O . TYR A 1 88 ? 4.527 -0.873 1.030 1.00 98.56 88 TYR A O 1
ATOM 689 N N . ARG A 1 89 ? 5.906 -2.518 0.337 1.00 98.50 89 ARG A N 1
ATOM 690 C CA . ARG A 1 89 ? 5.514 -3.478 1.381 1.00 98.50 89 ARG A CA 1
ATOM 691 C C . ARG A 1 89 ? 5.837 -2.960 2.778 1.00 98.50 89 ARG A C 1
ATOM 693 O O . ARG A 1 89 ? 4.985 -3.031 3.656 1.00 98.50 89 ARG A O 1
ATOM 700 N N . ALA A 1 90 ? 7.033 -2.406 2.982 1.00 98.50 90 ALA A N 1
ATOM 701 C CA . ALA A 1 90 ? 7.421 -1.830 4.268 1.00 98.50 90 ALA A CA 1
ATOM 702 C C . ALA A 1 90 ? 6.441 -0.730 4.703 1.00 98.50 90 ALA A C 1
ATOM 704 O O . ALA A 1 90 ? 5.878 -0.804 5.791 1.00 98.50 90 ALA A O 1
ATOM 705 N N . ARG A 1 91 ? 6.138 0.213 3.804 1.00 98.25 91 ARG A N 1
ATOM 706 C CA . ARG A 1 91 ? 5.171 1.292 4.059 1.00 98.25 91 ARG A CA 1
ATOM 707 C C . ARG A 1 91 ? 3.761 0.780 4.352 1.00 98.25 91 ARG A C 1
ATOM 709 O O . ARG A 1 91 ? 3.067 1.365 5.175 1.00 98.25 91 ARG A O 1
ATOM 716 N N . LEU A 1 92 ? 3.324 -0.297 3.693 1.00 98.44 92 LEU A N 1
ATOM 717 C CA . LEU A 1 92 ? 2.041 -0.934 3.994 1.00 98.44 92 LEU A CA 1
ATOM 718 C C . LEU A 1 92 ? 2.044 -1.543 5.404 1.00 98.44 92 LEU A C 1
ATOM 720 O O . LEU A 1 92 ? 1.083 -1.381 6.150 1.00 98.44 92 LEU A O 1
ATOM 724 N N . HIS A 1 93 ? 3.117 -2.234 5.789 1.00 97.00 93 HIS A N 1
ATOM 725 C CA . HIS A 1 93 ? 3.226 -2.898 7.092 1.00 97.00 93 HIS A CA 1
ATOM 726 C C . HIS A 1 93 ? 3.470 -1.943 8.271 1.00 97.00 93 HIS A C 1
ATOM 728 O O . HIS A 1 93 ? 3.254 -2.336 9.414 1.00 97.00 93 HIS A O 1
ATOM 734 N N . GLU A 1 94 ? 3.871 -0.697 8.013 1.00 96.50 94 GLU A N 1
ATOM 735 C CA . GLU A 1 94 ? 3.969 0.360 9.030 1.00 96.50 94 GLU A CA 1
ATOM 736 C C . GLU A 1 94 ? 2.601 0.867 9.518 1.00 96.50 94 GLU A C 1
ATOM 738 O O . GLU A 1 94 ? 2.522 1.462 10.592 1.00 96.50 94 GLU A O 1
ATOM 743 N N . LEU A 1 95 ? 1.523 0.640 8.758 1.00 95.94 95 LEU A N 1
ATOM 744 C CA . LEU A 1 95 ? 0.185 1.109 9.119 1.00 95.94 95 LEU A CA 1
ATOM 745 C C . LEU A 1 95 ? -0.393 0.312 10.296 1.00 95.94 95 LEU A C 1
ATOM 747 O O . LEU A 1 95 ? -0.513 -0.915 10.238 1.00 95.94 95 LEU A O 1
ATOM 751 N N . ASP A 1 96 ? -0.836 1.013 11.342 1.00 93.62 96 ASP A N 1
ATOM 752 C CA . ASP A 1 96 ? -1.556 0.394 12.450 1.00 93.62 96 ASP A CA 1
ATOM 753 C C . ASP A 1 96 ? -3.040 0.226 12.101 1.00 93.62 96 ASP A C 1
ATOM 755 O O . ASP A 1 96 ? -3.829 1.170 12.058 1.00 93.62 96 ASP A O 1
ATOM 759 N N . THR A 1 97 ? -3.433 -1.021 11.859 1.00 94.62 97 THR A N 1
ATOM 760 C CA . THR A 1 97 ? -4.802 -1.381 11.466 1.00 94.62 97 THR A CA 1
ATOM 761 C C . THR A 1 97 ? -5.727 -1.652 12.658 1.00 94.62 97 THR A C 1
ATOM 763 O O . THR A 1 97 ? -6.892 -2.026 12.486 1.00 94.62 97 THR A O 1
ATOM 766 N N . ARG A 1 98 ? -5.251 -1.483 13.900 1.00 90.94 98 ARG A N 1
ATOM 767 C CA . ARG A 1 98 ? -6.068 -1.726 15.097 1.00 90.94 98 ARG A CA 1
ATOM 768 C C . ARG A 1 98 ? -7.252 -0.762 15.152 1.00 90.94 98 ARG A C 1
ATOM 770 O O . ARG A 1 98 ? -7.107 0.451 15.066 1.00 90.94 98 ARG A O 1
ATOM 777 N N . GLY A 1 99 ? -8.443 -1.318 15.359 1.00 88.31 99 GLY A N 1
ATOM 778 C CA . GLY A 1 99 ? -9.678 -0.538 15.472 1.00 88.31 99 GLY A CA 1
ATOM 779 C C . GLY A 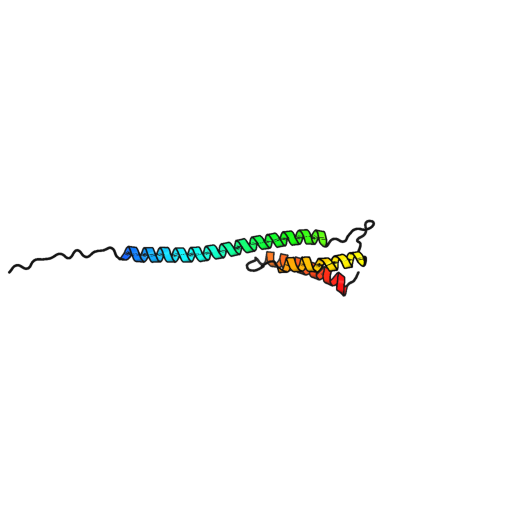1 99 ? -10.263 -0.072 14.137 1.00 88.31 99 GLY A C 1
ATOM 780 O O . GLY A 1 99 ? -11.289 0.606 14.143 1.00 88.31 99 GLY A O 1
ATOM 781 N N . TRP A 1 100 ? -9.666 -0.453 13.007 1.00 94.69 100 TRP A N 1
ATOM 782 C CA . TRP A 1 100 ? -10.245 -0.186 11.697 1.00 94.69 100 TRP A CA 1
ATOM 783 C C . TRP A 1 100 ? -11.577 -0.938 11.509 1.00 94.69 100 TRP A C 1
ATOM 785 O O . TRP A 1 100 ? -11.692 -2.107 11.896 1.00 94.69 100 TRP A O 1
ATOM 795 N N . PRO A 1 101 ? -12.592 -0.315 10.882 1.00 95.25 101 PRO A N 1
ATOM 796 C CA . PRO A 1 101 ? -13.768 -1.015 10.384 1.00 95.25 101 PRO A CA 1
ATOM 797 C C . PRO A 1 101 ? -13.395 -2.086 9.352 1.00 95.25 101 PRO A C 1
ATOM 799 O O . PRO A 1 101 ? -12.418 -1.944 8.617 1.00 95.25 101 PRO A O 1
ATOM 802 N N . ALA A 1 102 ? -14.235 -3.115 9.218 1.00 96.44 102 ALA A N 1
ATOM 803 C CA . ALA A 1 102 ? -13.995 -4.231 8.299 1.00 96.44 102 ALA A CA 1
ATOM 804 C C . ALA A 1 102 ? -13.716 -3.789 6.849 1.00 96.44 102 ALA A C 1
ATOM 806 O O . ALA A 1 102 ? -12.836 -4.351 6.210 1.00 96.44 102 ALA A O 1
ATOM 807 N N . ALA A 1 103 ? -14.411 -2.760 6.351 1.00 97.31 103 ALA A N 1
ATOM 808 C CA . ALA A 1 103 ? -14.184 -2.230 5.005 1.00 97.31 103 ALA A CA 1
ATOM 809 C C . ALA A 1 103 ? -12.742 -1.725 4.805 1.00 97.31 103 ALA A C 1
ATOM 811 O O . ALA A 1 103 ? -12.106 -2.073 3.821 1.00 97.31 103 ALA A O 1
ATOM 812 N N . GLN A 1 104 ? -12.183 -1.008 5.784 1.00 97.88 104 GLN A N 1
ATOM 813 C CA . GLN A 1 104 ? -10.812 -0.497 5.689 1.00 97.88 104 GLN A CA 1
ATOM 814 C C . GLN A 1 104 ? -9.780 -1.631 5.757 1.00 97.88 104 GLN A C 1
ATOM 816 O O . GLN A 1 104 ? -8.746 -1.581 5.096 1.00 97.88 104 GLN A O 1
ATOM 821 N N . ILE A 1 105 ? -10.062 -2.685 6.534 1.00 98.19 105 ILE A N 1
ATOM 822 C CA . ILE A 1 105 ? -9.232 -3.898 6.543 1.00 98.19 105 ILE A CA 1
ATOM 823 C C . ILE A 1 105 ? -9.257 -4.585 5.174 1.00 98.19 105 ILE A C 1
ATOM 825 O O . ILE A 1 105 ? -8.223 -5.069 4.719 1.00 98.19 105 ILE A O 1
ATOM 829 N N . VAL A 1 106 ? -10.413 -4.626 4.506 1.00 98.50 106 VAL A N 1
ATOM 830 C CA . VAL A 1 106 ? -10.515 -5.159 3.140 1.00 98.50 106 VAL A CA 1
ATOM 831 C C . VAL A 1 106 ? -9.658 -4.336 2.179 1.00 98.50 106 VAL A C 1
ATOM 833 O O . VAL A 1 106 ? -8.890 -4.928 1.425 1.00 98.50 106 VAL A O 1
ATOM 836 N N . ASP A 1 107 ? -9.706 -3.006 2.256 1.00 98.50 107 ASP A N 1
ATOM 837 C CA . ASP A 1 107 ? -8.881 -2.132 1.412 1.00 98.50 107 ASP A CA 1
ATOM 838 C C . ASP A 1 107 ? -7.378 -2.359 1.645 1.00 98.50 107 ASP A C 1
ATOM 840 O O . ASP A 1 107 ? -6.608 -2.469 0.692 1.00 98.50 107 ASP A O 1
ATOM 844 N N . TYR A 1 108 ? -6.953 -2.518 2.904 1.00 98.56 108 TYR A N 1
ATOM 845 C CA . TYR A 1 108 ? -5.573 -2.885 3.241 1.00 98.56 108 TYR A CA 1
ATOM 846 C C . TYR A 1 108 ? -5.154 -4.198 2.571 1.00 98.56 108 TYR A C 1
ATOM 848 O O . TYR A 1 108 ? -4.103 -4.279 1.934 1.00 98.56 108 TYR A O 1
ATOM 856 N N . ARG A 1 109 ? -5.987 -5.239 2.711 1.00 98.62 109 ARG A N 1
ATOM 857 C CA . ARG A 1 109 ? -5.697 -6.577 2.174 1.00 98.62 109 ARG A CA 1
ATOM 858 C C . ARG A 1 109 ? -5.725 -6.611 0.654 1.00 98.62 109 ARG A C 1
ATOM 860 O O . ARG A 1 109 ? -4.988 -7.395 0.068 1.00 98.62 109 ARG A O 1
ATOM 867 N N . LEU A 1 110 ? -6.531 -5.765 0.019 1.00 98.69 110 LEU A N 1
ATOM 868 C CA . LEU A 1 110 ? -6.525 -5.611 -1.430 1.00 98.69 110 LEU A CA 1
ATOM 869 C C . LEU A 1 110 ? -5.158 -5.114 -1.915 1.00 98.69 110 LEU A C 1
ATOM 871 O O . LEU A 1 110 ? -4.558 -5.739 -2.784 1.00 98.69 110 LEU A O 1
ATOM 875 N N . ILE A 1 111 ? -4.634 -4.050 -1.304 1.00 98.62 111 ILE A N 1
ATOM 876 C CA . ILE A 1 111 ? -3.316 -3.507 -1.654 1.00 98.62 111 ILE A CA 1
ATOM 877 C C . ILE A 1 111 ? -2.199 -4.522 -1.368 1.00 98.62 111 ILE A C 1
ATOM 879 O O . ILE A 1 111 ? -1.302 -4.706 -2.189 1.00 98.62 111 ILE A O 1
ATOM 883 N N . GLU A 1 112 ? -2.275 -5.243 -0.248 1.00 98.75 112 GLU A N 1
ATOM 884 C CA . GLU A 1 112 ? -1.339 -6.333 0.056 1.00 98.75 112 GLU A CA 1
ATOM 885 C C . GLU A 1 112 ? -1.369 -7.440 -1.014 1.00 98.75 112 GLU A C 1
ATOM 887 O O . GLU A 1 112 ? -0.322 -7.928 -1.445 1.00 98.75 112 GLU A O 1
ATOM 892 N N . ALA A 1 113 ? -2.562 -7.829 -1.471 1.00 98.81 113 ALA A N 1
ATOM 893 C CA . ALA A 1 113 ? -2.735 -8.843 -2.505 1.00 98.81 113 ALA A CA 1
ATOM 894 C C . ALA A 1 113 ? -2.175 -8.391 -3.861 1.00 98.81 113 ALA A C 1
ATOM 896 O O . ALA A 1 113 ? -1.542 -9.193 -4.544 1.00 98.81 113 ALA A O 1
ATOM 897 N N . GLU A 1 114 ? -2.341 -7.120 -4.231 1.00 98.44 114 GLU A N 1
ATOM 898 C CA . GLU A 1 114 ? -1.740 -6.550 -5.445 1.00 98.44 114 GLU A CA 1
ATOM 899 C C . GLU A 1 114 ? -0.202 -6.615 -5.390 1.00 98.44 114 GLU A C 1
ATOM 901 O O . GLU A 1 114 ? 0.437 -7.072 -6.339 1.00 98.44 114 GLU A O 1
ATOM 906 N N . MET A 1 115 ? 0.405 -6.259 -4.252 1.00 98.50 115 MET A N 1
ATOM 907 C CA . MET A 1 115 ? 1.859 -6.369 -4.054 1.00 98.50 115 MET A CA 1
ATOM 908 C C . MET A 1 115 ? 2.353 -7.819 -4.122 1.00 98.50 115 MET A C 1
ATOM 910 O O . MET A 1 115 ? 3.440 -8.087 -4.639 1.00 98.50 115 MET A O 1
ATOM 914 N N . ASN A 1 116 ? 1.559 -8.765 -3.614 1.00 98.44 116 ASN A N 1
ATOM 915 C CA . ASN A 1 116 ? 1.817 -10.199 -3.759 1.00 98.44 116 ASN A CA 1
ATOM 916 C C . ASN A 1 116 ? 1.690 -10.671 -5.212 1.00 98.44 116 ASN A C 1
ATOM 918 O O . ASN A 1 116 ? 2.463 -11.527 -5.631 1.00 98.44 116 ASN A O 1
ATOM 922 N N . GLY A 1 117 ? 0.770 -10.092 -5.984 1.00 97.25 117 GLY A N 1
ATOM 923 C CA . GLY A 1 117 ? 0.644 -10.345 -7.417 1.00 97.25 117 GLY A CA 1
ATOM 924 C C . GLY A 1 117 ? 1.905 -9.950 -8.183 1.00 97.25 117 GLY A C 1
ATOM 925 O O . GLY A 1 117 ? 2.440 -10.765 -8.929 1.00 97.25 117 GLY A O 1
ATOM 926 N N . LEU A 1 118 ? 2.436 -8.749 -7.932 1.00 96.69 118 LEU A N 1
ATOM 9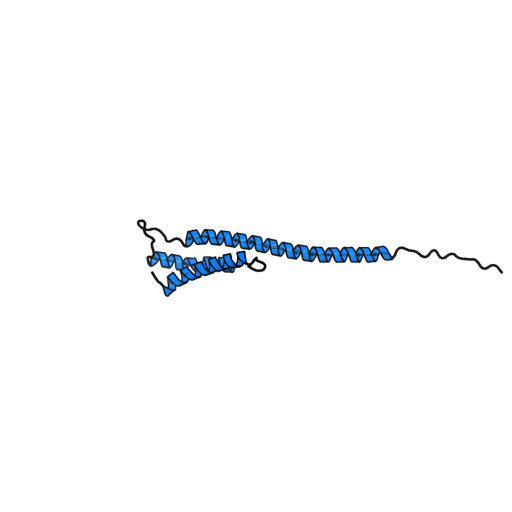27 C CA . LEU A 1 118 ? 3.680 -8.312 -8.573 1.00 96.69 118 LEU A CA 1
ATOM 928 C C . LEU A 1 118 ? 4.879 -9.179 -8.161 1.00 96.69 118 LEU A C 1
ATOM 930 O O . LEU A 1 118 ? 5.695 -9.534 -9.002 1.00 96.69 118 LEU A O 1
ATOM 934 N N . ASP A 1 119 ? 4.988 -9.554 -6.885 1.00 97.62 119 ASP A N 1
ATOM 935 C CA . ASP A 1 119 ? 6.050 -10.462 -6.428 1.00 97.62 119 ASP A CA 1
ATOM 936 C C . ASP A 1 119 ? 5.985 -11.825 -7.130 1.00 97.62 119 ASP A C 1
ATOM 938 O O . ASP A 1 119 ? 7.005 -12.349 -7.579 1.00 97.62 119 ASP A O 1
ATOM 942 N N . PHE A 1 120 ? 4.779 -12.370 -7.305 1.00 97.25 120 PHE A N 1
ATOM 943 C CA . PHE A 1 120 ? 4.567 -13.581 -8.092 1.00 97.25 120 PHE A CA 1
ATOM 944 C C . PHE A 1 120 ? 4.990 -13.391 -9.553 1.00 97.25 120 PHE A C 1
ATOM 946 O O . PHE A 1 120 ? 5.636 -14.271 -10.125 1.00 97.25 120 PHE A O 1
ATOM 953 N N . ASP A 1 121 ? 4.663 -12.247 -10.155 1.00 93.88 121 ASP A N 1
ATOM 954 C CA . ASP A 1 121 ? 5.066 -11.947 -11.527 1.00 93.88 121 ASP A CA 1
ATOM 955 C C . ASP A 1 121 ? 6.590 -11.895 -11.682 1.00 93.88 121 ASP A C 1
ATOM 957 O O . ASP A 1 121 ? 7.130 -12.426 -12.652 1.00 93.88 121 ASP A O 1
ATOM 961 N N . LEU A 1 122 ? 7.289 -11.344 -10.691 1.00 94.56 122 LEU A N 1
ATOM 962 C CA . LEU A 1 122 ? 8.747 -11.225 -10.676 1.00 94.56 122 LEU A CA 1
ATOM 963 C C . LEU A 1 122 ? 9.468 -12.552 -10.395 1.00 94.56 122 LEU A C 1
ATOM 965 O O . LEU A 1 122 ? 10.550 -12.799 -10.929 1.00 94.56 122 LEU A O 1
ATOM 969 N N . THR A 1 123 ? 8.905 -13.399 -9.534 1.00 95.56 123 THR A N 1
ATOM 970 C CA . THR A 1 123 ? 9.611 -14.576 -8.995 1.00 95.56 123 THR A CA 1
ATOM 971 C C . THR A 1 123 ? 9.169 -15.895 -9.613 1.00 95.56 123 THR A C 1
ATOM 973 O O . THR A 1 123 ? 9.975 -16.821 -9.691 1.00 95.56 123 THR A O 1
ATOM 976 N N . VAL A 1 124 ? 7.915 -15.987 -10.060 1.00 95.75 124 VAL A N 1
ATOM 977 C CA . VAL A 1 124 ? 7.316 -17.233 -10.551 1.00 95.75 124 VAL A CA 1
ATOM 978 C C . VAL A 1 124 ? 6.902 -17.125 -12.011 1.00 95.75 124 VAL A C 1
ATOM 980 O O . VAL A 1 124 ? 7.294 -17.979 -12.801 1.00 95.75 124 VAL A O 1
ATOM 983 N N . ARG A 1 125 ? 6.096 -16.118 -12.380 1.00 92.75 125 ARG A N 1
ATOM 984 C CA . ARG A 1 125 ? 5.581 -16.009 -13.755 1.00 92.75 125 ARG A CA 1
ATOM 985 C C . ARG A 1 125 ? 6.686 -15.651 -14.743 1.00 92.75 125 ARG A C 1
ATOM 987 O O . ARG A 1 125 ? 6.754 -16.298 -15.779 1.00 92.75 125 ARG A O 1
ATOM 994 N N . GLN A 1 126 ? 7.495 -14.639 -14.419 1.00 87.62 126 GLN A N 1
ATOM 995 C CA . GLN A 1 126 ? 8.567 -14.100 -15.265 1.00 87.62 126 GLN A CA 1
ATOM 996 C C . GLN A 1 126 ? 8.119 -13.899 -16.730 1.00 87.62 126 GLN A C 1
ATOM 998 O O . GLN A 1 126 ? 8.626 -14.593 -17.613 1.00 87.62 126 GLN A O 1
ATOM 1003 N N . PRO A 1 127 ? 7.111 -13.034 -16.970 1.00 75.44 127 PRO A N 1
ATOM 1004 C CA . PRO A 1 127 ? 6.508 -12.834 -18.290 1.00 75.44 127 PRO A CA 1
ATOM 1005 C C . PRO A 1 127 ? 7.457 -12.224 -19.331 1.00 75.44 127 PRO A C 1
ATOM 1007 O O . PRO A 1 127 ? 8.444 -11.560 -18.940 1.00 75.44 127 PRO A O 1
#

Sequence (127 aa):
MHASVRVLLHTRSSTSSIARRLILRQWRTLMMFLAVAYAHAAGAANDYGSLLRLAQEWRAFEQPVMSHCTPDYGVTAMAAKGETLPTYRARLHELDTRGWPAAQIVDYRLIEAEMN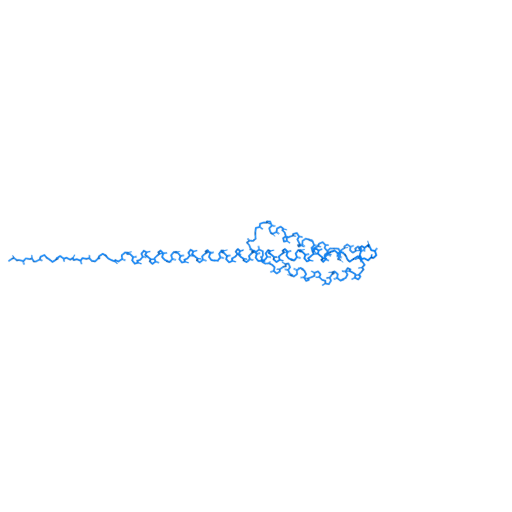GLDFDLTVRQP

Radius of gyration: 32.61 Å; chains: 1; bounding box: 50×41×120 Å